Protein AF-A0A383BFF5-F1 (afdb_monomer_lite)

Structure (mmCIF, N/CA/C/O backbone):
data_AF-A0A383BFF5-F1
#
_entry.id   AF-A0A383BFF5-F1
#
loop_
_atom_site.group_PDB
_atom_site.id
_atom_site.type_symbol
_atom_site.label_atom_id
_atom_site.label_alt_id
_atom_site.label_comp_id
_atom_site.label_asym_id
_atom_site.label_entity_id
_atom_site.label_seq_id
_atom_site.pdbx_PDB_ins_code
_atom_site.Cartn_x
_atom_site.Cartn_y
_atom_site.Cartn_z
_atom_site.occupancy
_atom_site.B_iso_or_equiv
_atom_site.auth_seq_id
_atom_site.auth_comp_id
_atom_site.auth_asym_id
_atom_site.auth_atom_id
_atom_site.pdbx_PDB_model_num
ATOM 1 N N . VAL A 1 1 ? 57.543 -49.724 -0.428 1.00 63.28 1 VAL A N 1
ATOM 2 C CA . VAL A 1 1 ? 57.298 -48.419 0.243 1.00 63.28 1 VAL A CA 1
ATOM 3 C C . VAL A 1 1 ? 56.694 -47.380 -0.706 1.00 63.28 1 VAL A C 1
ATOM 5 O O . VAL A 1 1 ? 55.614 -46.893 -0.406 1.00 63.28 1 VAL A O 1
ATOM 8 N N . LYS A 1 2 ? 57.292 -47.118 -1.883 1.00 65.38 2 LYS A N 1
ATOM 9 C CA . LYS A 1 2 ? 56.794 -46.128 -2.870 1.00 65.38 2 LYS A CA 1
ATOM 10 C C . LYS A 1 2 ? 55.325 -46.310 -3.302 1.00 65.38 2 LYS A C 1
ATOM 12 O O . LYS A 1 2 ? 54.590 -45.337 -3.374 1.00 65.38 2 LYS A O 1
ATOM 17 N N . LEU A 1 3 ? 54.875 -47.551 -3.513 1.00 69.00 3 LEU A N 1
ATOM 18 C CA . LEU A 1 3 ? 53.504 -47.830 -3.968 1.00 69.00 3 LEU A CA 1
ATOM 19 C C . LEU A 1 3 ? 52.430 -47.494 -2.914 1.00 69.00 3 LEU A C 1
ATOM 21 O O . LEU A 1 3 ? 51.385 -46.952 -3.254 1.00 69.00 3 LEU A O 1
ATOM 25 N N . LYS A 1 4 ? 52.707 -47.757 -1.627 1.00 72.19 4 LYS A N 1
ATOM 26 C CA . LYS A 1 4 ? 51.787 -47.429 -0.522 1.00 72.19 4 LYS A CA 1
ATOM 27 C C . LYS A 1 4 ? 51.675 -45.918 -0.303 1.00 72.19 4 LYS A C 1
ATOM 29 O O . LYS A 1 4 ? 50.590 -45.430 -0.017 1.00 72.19 4 LYS A O 1
ATOM 34 N N . LEU A 1 5 ? 52.780 -45.189 -0.483 1.00 74.88 5 LEU A N 1
ATOM 35 C CA . LEU A 1 5 ? 52.804 -43.730 -0.365 1.00 74.88 5 LEU A CA 1
ATOM 36 C C . LEU A 1 5 ? 51.990 -43.056 -1.483 1.00 74.88 5 LEU A C 1
ATOM 38 O O . LEU A 1 5 ? 51.205 -42.155 -1.206 1.00 74.88 5 LEU A O 1
ATOM 42 N N . ASN A 1 6 ? 52.105 -43.550 -2.720 1.00 72.88 6 ASN A N 1
ATOM 43 C CA . ASN A 1 6 ? 51.319 -43.045 -3.850 1.00 72.88 6 ASN A CA 1
ATOM 44 C C . ASN A 1 6 ? 49.818 -43.317 -3.683 1.00 72.88 6 ASN A C 1
ATOM 46 O O . ASN A 1 6 ? 49.005 -42.452 -3.991 1.00 72.88 6 ASN A O 1
ATOM 50 N N . LEU A 1 7 ? 49.442 -44.486 -3.152 1.00 80.50 7 LEU A N 1
ATOM 51 C CA . LEU A 1 7 ? 48.036 -44.819 -2.918 1.00 80.50 7 LEU A CA 1
ATOM 52 C C . LEU A 1 7 ? 47.403 -43.927 -1.836 1.00 80.50 7 LEU A C 1
ATOM 54 O O . LEU A 1 7 ? 46.275 -43.468 -2.003 1.00 80.50 7 LEU A O 1
ATOM 58 N N . LEU A 1 8 ? 48.144 -43.631 -0.762 1.00 81.19 8 LEU A N 1
ATOM 59 C CA . LEU A 1 8 ? 47.694 -42.717 0.294 1.00 81.19 8 LEU A CA 1
ATOM 60 C C . LEU A 1 8 ? 47.544 -41.277 -0.213 1.00 81.19 8 LEU A C 1
ATOM 62 O O . LEU A 1 8 ? 46.570 -40.613 0.135 1.00 81.19 8 LEU A O 1
ATOM 66 N N . LEU A 1 9 ? 48.458 -40.813 -1.072 1.00 80.81 9 LEU A N 1
ATOM 67 C CA . LEU A 1 9 ? 48.361 -39.495 -1.707 1.00 80.81 9 LEU A CA 1
ATOM 68 C C . LEU A 1 9 ? 47.128 -39.383 -2.610 1.00 80.81 9 LEU A C 1
ATOM 70 O O . LEU A 1 9 ? 46.407 -38.392 -2.533 1.00 80.81 9 LEU A O 1
ATOM 74 N N . ILE A 1 10 ? 46.844 -40.406 -3.419 1.00 82.19 10 ILE A N 1
ATOM 75 C CA . ILE A 1 10 ? 45.665 -40.422 -4.300 1.00 82.19 10 ILE A CA 1
ATOM 76 C C . ILE A 1 10 ? 44.371 -40.418 -3.475 1.00 82.19 10 ILE A C 1
ATOM 78 O O . ILE A 1 10 ? 43.462 -39.641 -3.766 1.00 82.19 10 ILE A O 1
ATOM 82 N N . ALA A 1 11 ? 44.300 -41.229 -2.414 1.00 82.75 11 ALA A N 1
ATOM 83 C CA . ALA A 1 11 ? 43.138 -41.265 -1.529 1.00 82.75 11 ALA A CA 1
ATOM 84 C C . ALA A 1 11 ? 42.904 -39.908 -0.842 1.00 82.75 11 ALA A C 1
ATOM 86 O O . ALA A 1 11 ? 41.782 -39.399 -0.857 1.00 82.75 11 ALA A O 1
ATOM 87 N N . ALA A 1 12 ? 43.964 -39.277 -0.324 1.00 83.19 12 ALA A N 1
ATOM 88 C CA . ALA A 1 12 ? 43.877 -37.960 0.304 1.00 83.19 12 ALA A CA 1
ATOM 89 C C . ALA A 1 12 ? 43.412 -36.873 -0.682 1.00 83.19 12 ALA A C 1
ATOM 91 O O . ALA A 1 12 ? 42.520 -36.091 -0.357 1.00 83.19 12 ALA A O 1
ATOM 92 N N . LEU A 1 13 ? 43.952 -36.860 -1.906 1.00 82.12 13 LEU A N 1
ATOM 93 C CA . LEU A 1 13 ? 43.548 -35.906 -2.944 1.00 82.12 13 LEU A CA 1
ATOM 94 C C . LEU A 1 13 ? 42.089 -36.103 -3.372 1.00 82.12 13 LEU A C 1
ATOM 96 O O . LEU A 1 13 ? 41.367 -35.122 -3.547 1.00 82.12 13 LEU A O 1
ATOM 100 N N . SER A 1 14 ? 41.631 -37.354 -3.482 1.00 78.81 14 SER A N 1
ATOM 101 C CA . SER A 1 14 ? 40.231 -37.645 -3.806 1.00 78.81 14 SER A CA 1
ATOM 102 C C . SER A 1 14 ? 39.273 -37.158 -2.712 1.00 78.81 14 SER A C 1
ATOM 104 O O . SER A 1 14 ? 38.271 -36.521 -3.026 1.00 78.81 14 SER A O 1
ATOM 106 N N . ALA A 1 15 ? 39.614 -37.352 -1.432 1.00 77.12 15 ALA A N 1
ATOM 107 C CA . ALA A 1 15 ? 38.800 -36.897 -0.305 1.00 77.12 15 ALA A CA 1
ATOM 108 C C . ALA A 1 15 ? 38.683 -35.363 -0.242 1.00 77.12 15 ALA A C 1
ATOM 110 O O . ALA A 1 15 ? 37.607 -34.838 0.041 1.00 77.12 15 ALA A O 1
ATOM 111 N N . ILE A 1 16 ? 39.761 -34.639 -0.568 1.00 75.94 16 ILE A N 1
ATOM 112 C CA . ILE A 1 16 ? 39.757 -33.169 -0.631 1.00 75.94 16 ILE A CA 1
ATOM 113 C C . ILE A 1 16 ? 38.831 -32.667 -1.751 1.00 75.94 16 ILE A C 1
ATOM 115 O O . ILE A 1 16 ? 38.117 -31.684 -1.555 1.00 75.94 16 ILE A O 1
ATOM 119 N N . LEU A 1 17 ? 38.785 -33.359 -2.896 1.00 70.25 17 LEU A N 1
ATOM 120 C CA . LEU A 1 17 ? 37.924 -32.989 -4.027 1.00 70.25 17 LEU A CA 1
ATOM 121 C C . LEU A 1 17 ? 36.423 -33.147 -3.709 1.00 70.25 17 LEU A C 1
ATOM 123 O O . LEU A 1 17 ? 35.598 -32.352 -4.162 1.00 70.25 17 LEU A O 1
ATOM 127 N N . PHE A 1 18 ? 36.059 -34.151 -2.906 1.00 67.38 18 PHE A N 1
ATOM 128 C CA . PHE A 1 18 ? 34.668 -34.365 -2.494 1.00 67.38 18 PHE A CA 1
ATOM 129 C C . PHE A 1 18 ? 34.171 -33.309 -1.494 1.00 67.38 18 PHE A C 1
ATOM 131 O O . PHE A 1 18 ? 32.994 -32.953 -1.528 1.00 67.38 18 PHE A O 1
ATOM 138 N N . LEU A 1 19 ? 35.047 -32.753 -0.650 1.00 67.12 19 LEU A N 1
ATOM 139 C CA . LEU A 1 19 ? 34.663 -31.757 0.361 1.00 67.12 19 LEU A CA 1
ATOM 140 C C . LEU A 1 19 ? 34.342 -30.370 -0.220 1.00 67.12 19 LEU A C 1
ATOM 142 O O . LEU A 1 19 ? 33.631 -29.596 0.417 1.00 67.12 19 LEU A O 1
ATOM 146 N N . THR A 1 20 ? 34.813 -30.042 -1.425 1.00 67.69 20 THR A N 1
ATOM 147 C CA . THR A 1 20 ? 34.588 -28.721 -2.046 1.00 67.69 20 THR A CA 1
ATOM 148 C C . THR A 1 20 ? 33.370 -28.668 -2.974 1.00 67.69 20 THR A C 1
ATOM 150 O O . THR A 1 20 ? 33.017 -27.595 -3.461 1.00 67.69 20 THR A O 1
ATOM 153 N N . SER A 1 21 ? 32.670 -29.788 -3.184 1.00 65.88 21 SER A N 1
ATOM 154 C CA . SER A 1 21 ? 31.560 -29.890 -4.150 1.00 65.88 21 SER A CA 1
ATOM 155 C C . SER A 1 21 ? 30.185 -29.443 -3.608 1.00 65.88 21 SER A C 1
ATOM 157 O O . SER A 1 21 ? 29.168 -29.638 -4.266 1.00 65.88 21 SER A O 1
ATOM 159 N N . GLY A 1 22 ? 30.123 -28.831 -2.420 1.00 65.75 22 GLY A N 1
ATOM 160 C CA . GLY A 1 22 ? 28.875 -28.523 -1.704 1.00 65.75 22 GLY A CA 1
ATOM 161 C C . GLY A 1 22 ? 28.279 -27.123 -1.910 1.00 65.75 22 GLY A C 1
ATOM 162 O O . GLY A 1 22 ? 27.545 -26.656 -1.042 1.00 65.75 22 GLY A O 1
ATOM 163 N N . CYS A 1 23 ? 28.587 -26.413 -3.000 1.00 68.50 23 CY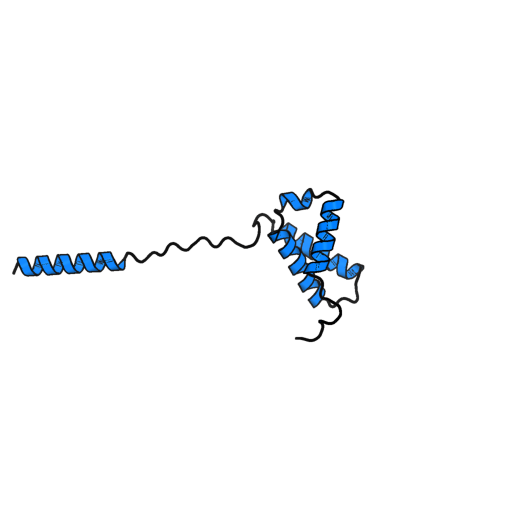S A N 1
ATOM 164 C CA . CYS A 1 23 ? 27.980 -25.102 -3.252 1.00 68.50 23 CYS A CA 1
ATOM 165 C C . CYS A 1 23 ? 26.603 -25.274 -3.919 1.00 68.50 23 CYS A C 1
ATOM 167 O O . CYS A 1 23 ? 26.479 -25.274 -5.145 1.00 68.50 23 CYS A O 1
ATOM 169 N N . ASN A 1 24 ? 25.556 -25.455 -3.108 1.00 74.88 24 ASN A N 1
ATOM 170 C CA . ASN A 1 24 ? 24.180 -25.389 -3.594 1.00 74.88 24 ASN A CA 1
ATOM 171 C C . ASN A 1 24 ? 23.916 -23.965 -4.094 1.00 74.88 24 ASN A C 1
ATOM 173 O O . ASN A 1 24 ? 24.027 -23.010 -3.328 1.00 74.88 24 ASN A O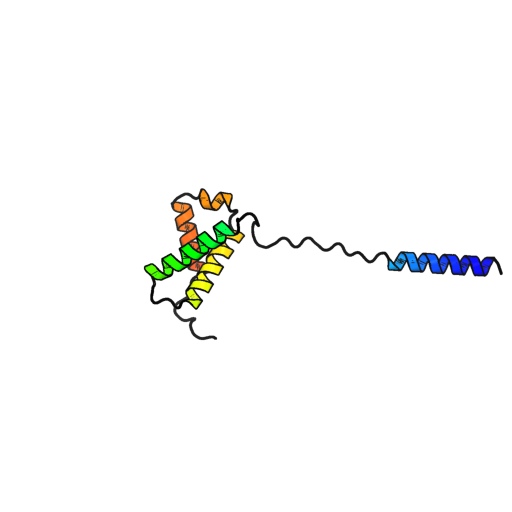 1
ATOM 177 N N . LYS A 1 25 ? 23.576 -23.812 -5.378 1.00 72.50 25 LYS A N 1
ATOM 178 C CA . LYS A 1 25 ? 23.145 -22.520 -5.922 1.00 72.50 25 LYS A CA 1
ATOM 179 C C . LYS A 1 25 ? 21.912 -22.070 -5.140 1.00 72.50 25 LYS A C 1
ATOM 181 O O . LYS A 1 25 ? 20.853 -22.684 -5.267 1.00 72.50 25 LYS A O 1
ATOM 186 N N . THR A 1 26 ? 22.050 -21.020 -4.334 1.00 73.62 26 THR A N 1
ATOM 187 C CA . THR A 1 26 ? 20.905 -20.338 -3.729 1.00 73.62 26 THR A CA 1
ATOM 188 C C . THR A 1 26 ? 19.999 -19.889 -4.867 1.00 73.62 26 THR A C 1
ATOM 190 O O . THR A 1 26 ? 20.418 -19.101 -5.716 1.00 73.62 26 THR A O 1
ATOM 193 N N . GLN A 1 27 ? 18.785 -20.437 -4.927 1.00 76.62 27 GLN A N 1
ATOM 194 C CA . GLN A 1 27 ? 17.790 -19.979 -5.889 1.00 76.62 27 GLN A CA 1
ATOM 195 C C . GLN A 1 27 ? 17.531 -18.492 -5.615 1.00 76.62 27 GLN A C 1
ATOM 197 O O . GLN A 1 27 ? 17.338 -18.128 -4.450 1.00 76.62 27 GLN A O 1
ATOM 202 N N . PRO A 1 28 ? 17.567 -17.618 -6.634 1.00 78.06 28 PRO A N 1
ATOM 203 C CA . PRO A 1 28 ? 17.247 -16.215 -6.438 1.00 78.06 28 PRO A CA 1
ATOM 204 C C . PRO A 1 28 ? 15.805 -16.116 -5.931 1.00 78.06 28 PRO A C 1
ATOM 206 O O . PRO A 1 28 ? 14.869 -16.495 -6.631 1.00 78.06 28 PRO A O 1
ATOM 209 N N . ILE A 1 29 ? 15.631 -15.645 -4.694 1.00 78.69 29 ILE A N 1
ATOM 210 C CA . ILE A 1 29 ? 14.308 -15.373 -4.132 1.00 78.69 29 ILE A CA 1
ATOM 211 C C . ILE A 1 29 ? 13.761 -14.169 -4.891 1.00 78.69 29 ILE A C 1
ATOM 213 O O . ILE A 1 29 ? 14.235 -13.047 -4.709 1.00 78.69 29 ILE A O 1
ATOM 217 N N . THR A 1 30 ? 12.792 -14.402 -5.772 1.00 76.38 30 THR A N 1
ATOM 218 C CA . THR A 1 30 ? 12.046 -13.311 -6.392 1.00 76.38 30 THR A CA 1
ATOM 219 C C . THR A 1 30 ? 11.124 -12.718 -5.326 1.00 76.38 30 THR A C 1
ATOM 221 O O . THR A 1 30 ? 10.307 -13.456 -4.769 1.00 76.38 30 THR A O 1
ATOM 224 N N . PRO A 1 31 ? 11.265 -11.426 -4.981 1.00 80.06 31 PRO A N 1
ATOM 225 C CA . PRO A 1 31 ? 10.352 -10.798 -4.041 1.00 80.06 31 PRO A CA 1
ATOM 226 C C . PRO A 1 31 ? 8.931 -10.803 -4.627 1.00 80.06 31 PRO A C 1
ATOM 228 O O . PRO A 1 31 ? 8.780 -10.711 -5.845 1.00 80.06 31 PRO A O 1
ATOM 231 N N . PRO A 1 32 ? 7.886 -10.867 -3.786 1.00 82.44 32 PRO A N 1
ATOM 232 C CA . PRO A 1 32 ? 6.499 -10.887 -4.257 1.00 82.44 32 PRO A CA 1
ATOM 233 C C . PRO A 1 32 ? 6.057 -9.561 -4.903 1.00 82.44 32 PRO A C 1
ATOM 235 O O . PRO A 1 32 ? 4.990 -9.493 -5.497 1.00 82.44 32 PRO A O 1
ATOM 238 N N . PHE A 1 33 ? 6.873 -8.509 -4.804 1.00 87.12 33 PHE A N 1
ATOM 239 C CA . PHE A 1 33 ? 6.558 -7.162 -5.269 1.00 87.12 33 PHE A CA 1
ATOM 240 C C . PHE A 1 33 ? 7.361 -6.794 -6.517 1.00 87.12 33 PHE A C 1
ATOM 242 O O . PHE A 1 33 ? 8.528 -7.172 -6.641 1.00 87.12 33 PHE A O 1
ATOM 249 N N . HIS A 1 34 ? 6.792 -5.935 -7.369 1.00 81.06 34 HIS A N 1
ATOM 250 C CA . HIS A 1 34 ? 7.425 -5.453 -8.606 1.00 81.06 34 HIS A CA 1
ATOM 251 C C . HIS A 1 34 ? 8.759 -4.695 -8.413 1.00 81.06 34 HIS A C 1
ATOM 253 O O . HIS A 1 34 ? 9.489 -4.482 -9.378 1.00 81.06 34 HIS A O 1
ATOM 259 N N . GLY A 1 35 ? 9.129 -4.334 -7.177 1.00 80.88 35 GLY A N 1
ATOM 260 C CA . GLY A 1 35 ? 10.458 -3.812 -6.825 1.00 80.88 35 GLY A CA 1
ATOM 261 C C . GLY A 1 35 ? 10.799 -2.431 -7.402 1.00 80.88 35 GLY A C 1
ATOM 262 O O . GLY A 1 35 ? 11.904 -1.940 -7.184 1.00 80.88 35 GLY A O 1
ATOM 263 N N . ASP A 1 36 ? 9.865 -1.793 -8.106 1.00 88.31 36 ASP A N 1
ATOM 264 C CA . ASP A 1 36 ? 10.062 -0.562 -8.875 1.00 88.31 36 ASP A CA 1
ATOM 265 C C . ASP A 1 36 ? 9.459 0.689 -8.212 1.00 88.31 36 ASP A C 1
ATOM 267 O O . ASP A 1 36 ? 9.474 1.770 -8.797 1.00 88.31 36 ASP A O 1
ATOM 271 N N . TYR A 1 37 ? 8.969 0.561 -6.976 1.00 91.00 37 TYR A N 1
ATOM 272 C CA . TYR A 1 37 ? 8.396 1.659 -6.200 1.00 91.00 37 TYR A CA 1
ATOM 273 C C . TYR A 1 37 ? 9.477 2.404 -5.410 1.00 91.00 37 TYR A C 1
ATOM 275 O O . TYR A 1 37 ? 10.080 1.821 -4.499 1.00 91.00 37 TYR A O 1
ATOM 283 N N . PRO A 1 38 ? 9.703 3.705 -5.670 1.00 92.38 38 PRO A N 1
ATOM 284 C CA . PRO A 1 38 ? 10.579 4.509 -4.833 1.00 92.38 38 PRO A CA 1
ATOM 285 C C . PRO A 1 38 ? 10.049 4.569 -3.397 1.00 92.38 38 PRO A C 1
ATOM 287 O O . PRO A 1 38 ? 8.858 4.774 -3.166 1.00 92.38 38 PRO A O 1
ATOM 290 N N . ALA A 1 39 ? 10.939 4.464 -2.408 1.00 93.12 39 ALA A N 1
ATOM 291 C CA . ALA A 1 39 ? 10.542 4.492 -0.997 1.00 93.12 39 ALA A CA 1
ATOM 292 C C . ALA A 1 39 ? 9.781 5.775 -0.613 1.00 93.12 39 ALA A C 1
ATOM 294 O O . ALA A 1 39 ? 8.921 5.747 0.263 1.00 93.12 39 ALA A O 1
ATOM 295 N N . GLN A 1 40 ? 10.095 6.901 -1.260 1.00 95.69 40 GLN A N 1
ATOM 296 C CA . GLN A 1 40 ? 9.376 8.154 -1.045 1.00 95.69 40 GLN A CA 1
ATOM 297 C C . GLN A 1 40 ? 7.920 8.066 -1.513 1.00 95.69 40 GLN A C 1
ATOM 299 O O . GLN A 1 40 ? 7.034 8.499 -0.786 1.00 95.69 40 GLN A O 1
ATOM 304 N N . GLU A 1 41 ? 7.669 7.456 -2.671 1.00 93.81 41 GLU A N 1
ATOM 305 C CA . GLU A 1 41 ? 6.318 7.293 -3.219 1.00 93.81 41 GLU A CA 1
ATOM 306 C C . GLU A 1 41 ? 5.470 6.385 -2.336 1.00 93.81 41 GLU A C 1
ATOM 308 O O . GLU A 1 41 ? 4.342 6.731 -1.998 1.00 93.81 41 GLU A O 1
ATOM 313 N N . LEU A 1 42 ? 6.049 5.288 -1.838 1.00 94.56 42 LEU A N 1
ATOM 314 C CA . LEU A 1 42 ? 5.368 4.413 -0.882 1.00 94.56 42 LEU A CA 1
ATOM 315 C C . LEU A 1 42 ? 4.938 5.161 0.384 1.00 94.56 42 LEU A C 1
ATOM 317 O O . LEU A 1 42 ? 3.803 5.011 0.831 1.00 94.56 42 LEU A O 1
ATOM 321 N N . ARG A 1 43 ? 5.811 6.011 0.942 1.00 96.88 43 ARG A N 1
ATOM 322 C CA . ARG A 1 43 ? 5.467 6.832 2.116 1.00 96.88 43 ARG A CA 1
ATOM 323 C C . ARG A 1 43 ? 4.387 7.863 1.803 1.00 96.88 43 ARG A C 1
ATOM 325 O O . ARG A 1 43 ? 3.514 8.082 2.643 1.00 96.88 43 ARG A O 1
ATOM 332 N N . SER A 1 44 ? 4.433 8.483 0.625 1.00 96.38 44 SER A N 1
ATOM 333 C CA . SER A 1 44 ? 3.411 9.434 0.176 1.00 96.38 44 SER A CA 1
ATOM 334 C C . SER A 1 44 ? 2.049 8.754 0.033 1.00 96.38 44 SER A C 1
ATOM 336 O O . SER A 1 44 ? 1.062 9.241 0.585 1.00 96.38 44 SER A O 1
ATOM 338 N N . MET A 1 45 ? 2.001 7.594 -0.627 1.00 95.19 45 MET A N 1
ATOM 339 C CA . MET A 1 45 ? 0.785 6.798 -0.802 1.00 95.19 45 MET A CA 1
ATOM 340 C C . MET A 1 45 ? 0.227 6.315 0.547 1.00 95.19 45 MET A C 1
ATOM 342 O O . MET A 1 45 ? -0.970 6.461 0.802 1.00 95.19 45 MET A O 1
ATOM 346 N N . TRP A 1 46 ? 1.088 5.827 1.449 1.00 97.50 46 TRP A N 1
ATOM 347 C CA . TRP A 1 46 ? 0.689 5.441 2.807 1.00 97.50 46 TRP A CA 1
ATOM 348 C C . TRP A 1 46 ? 0.068 6.613 3.574 1.00 97.50 46 TRP A C 1
ATOM 350 O O . TRP A 1 46 ? -1.033 6.516 4.115 1.00 97.50 46 TRP A O 1
ATOM 360 N N . SER A 1 47 ? 0.757 7.757 3.572 1.00 97.75 47 SER A N 1
ATOM 361 C CA . SER A 1 47 ? 0.308 8.964 4.271 1.00 97.75 47 SER A CA 1
ATOM 362 C C . SER A 1 47 ? -1.027 9.451 3.717 1.00 97.75 47 SER A C 1
ATOM 364 O O . SER A 1 47 ? -1.919 9.819 4.480 1.00 97.75 47 SER A O 1
ATOM 366 N N . PHE A 1 48 ? -1.197 9.407 2.393 1.00 96.25 48 PHE A N 1
ATOM 367 C CA . PHE A 1 48 ? -2.459 9.735 1.743 1.00 96.25 48 PHE A CA 1
ATOM 368 C C . PHE A 1 48 ? -3.594 8.809 2.194 1.00 96.25 48 PHE A C 1
ATOM 370 O O . PHE A 1 48 ? -4.679 9.299 2.514 1.00 96.25 48 PHE A O 1
ATOM 377 N N . CYS A 1 49 ? -3.354 7.500 2.282 1.00 96.38 49 CYS A N 1
ATOM 378 C CA . CYS A 1 49 ? -4.341 6.549 2.793 1.00 96.38 49 CYS A CA 1
ATOM 379 C C . CYS A 1 49 ? -4.777 6.897 4.228 1.00 96.38 49 CYS A C 1
ATOM 381 O O . CYS A 1 49 ? -5.970 7.079 4.490 1.00 96.38 49 CYS A O 1
ATOM 383 N N . VAL A 1 50 ? -3.820 7.101 5.139 1.00 97.19 50 VAL A N 1
ATOM 384 C CA . VAL A 1 50 ? -4.107 7.435 6.546 1.00 97.19 50 VAL A CA 1
ATOM 385 C C . VAL A 1 50 ? -4.869 8.756 6.676 1.00 97.19 50 VAL A C 1
ATOM 387 O O . VAL A 1 50 ? -5.836 8.846 7.440 1.00 97.19 50 VAL A O 1
ATOM 390 N N . MET A 1 51 ? -4.480 9.783 5.915 1.00 97.56 51 MET A N 1
ATOM 391 C CA . MET A 1 51 ? -5.179 11.073 5.916 1.00 97.56 51 MET A CA 1
ATOM 392 C C . MET A 1 51 ? -6.621 10.940 5.417 1.00 97.56 51 MET A C 1
ATOM 394 O O . MET A 1 51 ? -7.529 11.529 6.006 1.00 97.56 51 MET A O 1
ATOM 398 N N . ASN A 1 52 ? -6.859 10.131 4.381 1.00 96.00 52 ASN A N 1
ATOM 399 C CA . ASN A 1 52 ? -8.210 9.897 3.875 1.00 96.00 52 ASN A CA 1
ATOM 400 C C . ASN A 1 52 ? -9.097 9.202 4.904 1.00 96.00 52 ASN A C 1
ATOM 402 O O . ASN A 1 52 ? -10.219 9.657 5.123 1.00 96.00 52 ASN A O 1
ATOM 406 N N . PHE A 1 53 ? -8.604 8.162 5.580 1.00 94.62 53 PHE A N 1
ATOM 407 C CA . PHE A 1 53 ? -9.350 7.535 6.675 1.00 94.62 53 PHE A CA 1
ATOM 408 C C . PHE A 1 53 ? -9.629 8.525 7.806 1.00 94.62 53 PHE A C 1
ATOM 410 O O . PHE A 1 53 ? -10.754 8.588 8.294 1.00 94.62 53 PHE A O 1
ATOM 417 N N . THR A 1 54 ? -8.652 9.361 8.158 1.00 93.12 54 THR A N 1
ATOM 418 C CA . THR A 1 54 ? -8.827 10.400 9.184 1.00 93.12 54 THR A CA 1
ATOM 419 C C . THR A 1 54 ? -9.954 11.375 8.828 1.00 93.12 54 THR A C 1
ATOM 421 O O . THR A 1 54 ? -10.722 11.769 9.701 1.00 93.12 54 THR A O 1
ATOM 424 N N . PHE A 1 55 ? -10.089 11.745 7.552 1.00 96.19 55 PHE A N 1
ATOM 425 C CA . PHE A 1 55 ? -11.113 12.690 7.103 1.00 96.19 55 PHE A CA 1
ATOM 426 C C . PHE A 1 55 ? -12.482 12.038 6.851 1.00 96.19 55 PHE A C 1
ATOM 428 O O . PHE A 1 55 ? -13.518 12.628 7.153 1.00 96.19 55 PHE A O 1
ATOM 435 N N . LYS A 1 56 ? -12.506 10.837 6.264 1.00 94.81 56 LYS A N 1
ATOM 436 C CA . LYS A 1 56 ? -13.733 10.174 5.790 1.00 94.81 56 LYS A CA 1
ATOM 437 C C . LYS A 1 56 ? -14.333 9.200 6.799 1.00 94.81 56 LYS A C 1
ATOM 439 O O . LYS A 1 56 ? -15.537 8.963 6.756 1.00 94.81 56 LYS A O 1
ATOM 444 N N . ALA A 1 57 ? -13.517 8.636 7.682 1.00 93.56 57 ALA A N 1
ATOM 445 C CA . ALA A 1 57 ? -13.932 7.656 8.678 1.00 93.56 57 ALA A CA 1
ATOM 446 C C . ALA A 1 57 ? -13.171 7.862 10.006 1.00 93.56 57 ALA A C 1
ATOM 448 O O . ALA A 1 57 ? -12.482 6.942 10.463 1.00 93.56 57 ALA A O 1
ATOM 449 N N . PRO A 1 58 ? -13.287 9.049 10.641 1.00 94.12 58 PRO A N 1
ATOM 450 C CA . PRO A 1 58 ? -12.519 9.425 11.837 1.00 94.12 58 PRO A CA 1
ATOM 451 C C . PRO A 1 58 ? -12.725 8.493 13.040 1.00 94.12 58 PRO A C 1
ATOM 453 O O . PRO A 1 58 ? -11.884 8.434 13.933 1.00 94.12 58 PRO A O 1
ATOM 456 N N . GLN A 1 59 ? -13.834 7.755 13.071 1.00 94.38 59 GLN A N 1
ATOM 457 C CA . GLN A 1 59 ? -14.149 6.759 14.093 1.00 94.38 59 GLN A CA 1
ATOM 458 C C . GLN A 1 59 ? -13.361 5.447 13.944 1.00 94.38 59 GLN A C 1
ATOM 460 O O . GLN A 1 59 ? -13.421 4.599 14.833 1.00 94.38 59 GLN A O 1
ATOM 465 N N . THR A 1 60 ? -12.654 5.248 12.829 1.00 92.00 60 THR A N 1
ATOM 466 C CA . THR A 1 60 ? -11.881 4.025 12.591 1.00 92.00 60 THR A CA 1
ATOM 467 C C . THR A 1 60 ? -10.663 3.999 13.516 1.00 92.00 60 THR A C 1
ATOM 469 O O . THR A 1 60 ? -9.865 4.941 13.496 1.00 92.00 60 THR A O 1
ATOM 472 N N . PRO A 1 61 ? -10.467 2.935 14.315 1.00 94.06 61 PRO A N 1
ATOM 473 C CA . PRO A 1 61 ? -9.285 2.803 15.155 1.00 94.06 61 PRO A CA 1
ATOM 474 C C . PRO A 1 61 ? -7.989 2.931 14.349 1.00 94.06 61 PRO A C 1
ATOM 476 O O . PRO A 1 61 ? -7.829 2.290 13.311 1.00 94.06 61 PRO A O 1
ATOM 479 N N . ARG A 1 62 ? -7.030 3.724 14.846 1.00 92.69 62 ARG A N 1
ATOM 480 C CA . ARG A 1 62 ? -5.787 4.025 14.107 1.00 92.69 62 ARG A CA 1
ATOM 481 C C . ARG A 1 62 ? -4.984 2.780 13.727 1.00 92.69 62 ARG A C 1
ATOM 483 O O . ARG A 1 62 ? -4.360 2.774 12.675 1.00 92.69 62 ARG A O 1
ATOM 490 N N . PHE A 1 63 ? -4.998 1.743 14.567 1.00 93.31 63 PHE A N 1
ATOM 491 C CA . PHE A 1 63 ? -4.286 0.496 14.282 1.00 93.31 63 PHE A CA 1
ATOM 492 C C . PHE A 1 63 ? -4.893 -0.244 13.079 1.00 93.31 63 PHE A C 1
ATOM 494 O O . PHE A 1 63 ? -4.148 -0.724 12.232 1.00 93.31 63 PHE A O 1
ATOM 501 N N . LEU A 1 64 ? -6.227 -0.252 12.948 1.00 94.69 64 LEU A N 1
ATOM 502 C CA . LEU A 1 64 ? -6.909 -0.811 11.778 1.00 94.69 64 LEU A CA 1
ATOM 503 C C . LEU A 1 64 ? -6.627 0.023 10.533 1.00 94.69 64 LEU A C 1
ATOM 505 O O . LEU A 1 64 ? -6.387 -0.537 9.472 1.00 94.69 64 LEU A O 1
ATOM 509 N N . VAL A 1 65 ? -6.611 1.355 10.654 1.00 95.38 65 VAL A N 1
ATOM 510 C CA . VAL A 1 65 ? -6.237 2.235 9.535 1.00 95.38 65 VAL A CA 1
ATOM 511 C C . VAL A 1 65 ? -4.831 1.910 9.036 1.00 95.38 65 VAL A C 1
ATOM 513 O O . VAL A 1 65 ? -4.649 1.749 7.835 1.00 95.38 65 VAL A O 1
ATOM 516 N N . ALA A 1 66 ? -3.854 1.769 9.9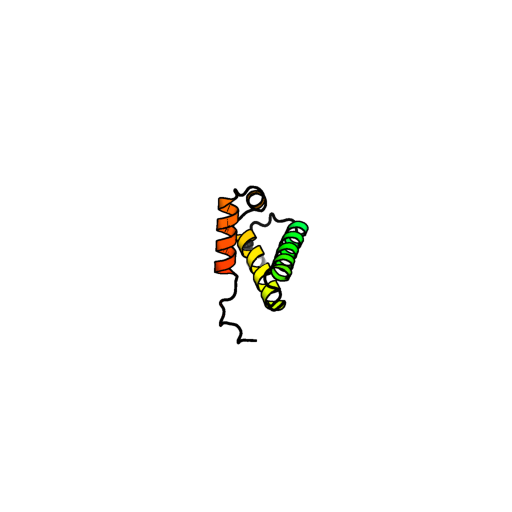37 1.00 95.81 66 ALA A N 1
ATOM 517 C CA . ALA A 1 66 ? -2.492 1.396 9.562 1.00 95.81 66 ALA A CA 1
ATOM 518 C C . ALA A 1 66 ? -2.456 0.039 8.839 1.00 95.81 66 ALA A C 1
ATOM 520 O O . ALA A 1 66 ? -1.914 -0.042 7.742 1.00 95.81 66 ALA A O 1
ATOM 521 N N . GLN A 1 67 ? -3.121 -0.982 9.391 1.00 95.69 67 GLN A N 1
ATOM 522 C CA . GLN A 1 67 ? -3.195 -2.316 8.788 1.00 95.69 67 GLN A CA 1
ATOM 523 C C . GLN A 1 67 ? -3.836 -2.302 7.391 1.00 95.69 67 GLN A C 1
ATOM 525 O O . GLN A 1 67 ? -3.325 -2.932 6.467 1.00 95.69 67 GLN A O 1
ATOM 530 N N . MET A 1 68 ? -4.939 -1.568 7.215 1.00 96.31 68 MET A N 1
ATOM 531 C CA . MET A 1 68 ? -5.598 -1.430 5.913 1.00 96.31 68 MET A CA 1
ATOM 532 C C . MET A 1 68 ? -4.708 -0.685 4.915 1.00 96.31 68 MET A C 1
ATOM 534 O O . MET A 1 68 ? -4.605 -1.106 3.768 1.00 96.31 68 MET A O 1
ATOM 538 N N . CYS A 1 69 ? -4.033 0.390 5.337 1.00 97.12 69 CYS A N 1
ATOM 539 C CA . CYS A 1 69 ? -3.141 1.151 4.462 1.00 97.12 69 CYS A CA 1
ATOM 540 C C . CYS A 1 69 ? -1.892 0.363 4.050 1.00 97.12 69 CYS A C 1
ATOM 542 O O . CYS A 1 69 ? -1.467 0.481 2.900 1.00 97.12 69 CYS A O 1
ATOM 544 N N . ASP A 1 70 ? -1.338 -0.462 4.941 1.00 96.81 70 ASP A N 1
ATOM 545 C CA . ASP A 1 70 ? -0.262 -1.396 4.597 1.00 96.81 70 ASP A CA 1
ATOM 546 C C . ASP A 1 70 ? -0.750 -2.413 3.554 1.00 96.81 70 ASP A C 1
ATOM 548 O O . ASP A 1 70 ? -0.132 -2.555 2.498 1.00 96.81 70 ASP A O 1
ATOM 552 N N . CYS A 1 71 ? -1.920 -3.024 3.783 1.00 96.56 71 CYS A N 1
ATOM 553 C CA . CYS A 1 71 ? -2.533 -3.956 2.833 1.00 96.56 71 CYS A CA 1
ATOM 554 C C . CYS A 1 71 ? -2.786 -3.308 1.464 1.00 96.56 71 CYS A C 1
ATOM 556 O O . CYS A 1 71 ? -2.458 -3.892 0.435 1.00 96.56 71 CYS A O 1
ATOM 558 N N . TYR A 1 72 ? -3.296 -2.071 1.429 1.00 96.50 72 TYR A N 1
ATOM 559 C CA . TYR A 1 72 ? -3.547 -1.363 0.171 1.00 96.50 72 TYR A CA 1
ATOM 560 C C . TYR A 1 72 ? -2.263 -1.214 -0.654 1.00 96.50 72 TYR A C 1
ATOM 562 O O . TYR A 1 72 ? -2.275 -1.426 -1.867 1.00 96.50 72 TYR A O 1
ATOM 570 N N . LEU A 1 73 ? -1.154 -0.837 -0.009 1.00 95.44 73 LEU A N 1
ATOM 571 C CA . LEU A 1 73 ? 0.134 -0.706 -0.687 1.00 95.44 73 LEU A CA 1
ATOM 572 C C . LEU A 1 73 ? 0.654 -2.042 -1.187 1.00 95.44 73 LEU A C 1
ATOM 574 O O . LEU A 1 73 ? 1.155 -2.105 -2.309 1.00 95.44 73 LEU A O 1
ATOM 578 N N . ASP A 1 74 ? 0.554 -3.087 -0.379 1.00 95.38 74 ASP A N 1
ATOM 579 C CA . ASP A 1 74 ? 1.066 -4.399 -0.753 1.00 95.38 74 ASP A CA 1
ATOM 580 C C . ASP A 1 74 ? 0.271 -5.005 -1.913 1.00 95.38 74 ASP A C 1
ATOM 582 O O . ASP A 1 74 ? 0.886 -5.475 -2.874 1.00 95.38 74 ASP A O 1
ATOM 586 N N . GLU A 1 75 ? -1.058 -4.878 -1.918 1.00 94.94 75 GLU A N 1
ATOM 587 C CA . GLU A 1 75 ? -1.896 -5.287 -3.051 1.00 94.94 75 GLU A CA 1
ATOM 588 C C . GLU A 1 75 ? -1.529 -4.516 -4.324 1.00 94.94 75 GLU A C 1
ATOM 590 O O . GLU A 1 75 ? -1.296 -5.117 -5.376 1.00 94.94 75 GLU A O 1
ATOM 595 N N . MET A 1 76 ? -1.375 -3.190 -4.237 1.00 93.25 76 MET A N 1
ATOM 596 C CA . MET A 1 76 ? -0.956 -2.365 -5.376 1.00 93.25 76 MET A CA 1
ATOM 597 C C . MET A 1 76 ? 0.422 -2.772 -5.921 1.00 93.25 76 MET A C 1
ATOM 599 O O . MET A 1 76 ? 0.587 -2.929 -7.130 1.00 93.25 76 MET A O 1
ATOM 603 N N . ARG A 1 77 ? 1.408 -2.990 -5.044 1.00 93.31 77 ARG A N 1
ATOM 604 C CA . ARG A 1 77 ? 2.795 -3.331 -5.422 1.00 93.31 77 ARG A CA 1
ATOM 605 C C . ARG A 1 77 ? 2.967 -4.764 -5.913 1.00 93.31 77 ARG A C 1
ATOM 607 O O . ARG A 1 77 ? 3.982 -5.059 -6.549 1.00 93.31 77 ARG A O 1
ATOM 614 N N . THR A 1 78 ? 2.035 -5.644 -5.568 1.00 91.62 78 THR A N 1
ATOM 615 C CA . THR A 1 78 ? 2.005 -7.040 -6.024 1.00 91.62 78 THR A CA 1
ATOM 616 C C . THR A 1 78 ? 1.344 -7.149 -7.392 1.00 91.62 78 THR A C 1
ATOM 618 O O . THR A 1 78 ? 1.780 -7.935 -8.226 1.00 91.62 78 THR A O 1
ATOM 621 N N . SER A 1 79 ? 0.305 -6.350 -7.639 1.00 88.31 79 SER A N 1
ATOM 622 C CA . SER A 1 79 ? -0.517 -6.459 -8.849 1.00 88.31 79 SER A CA 1
ATOM 623 C C . SER A 1 79 ? -0.099 -5.514 -9.979 1.00 88.31 79 SER A C 1
ATOM 625 O O . SER A 1 79 ? -0.394 -5.796 -11.142 1.00 88.31 79 SER A O 1
ATOM 627 N N . HIS A 1 80 ? 0.563 -4.394 -9.667 1.00 89.38 80 HIS A N 1
ATOM 628 C CA . HIS A 1 80 ? 0.895 -3.362 -10.648 1.00 89.38 80 HIS A CA 1
ATOM 629 C C . HIS A 1 80 ? 2.341 -2.867 -10.485 1.00 89.38 80 HIS A C 1
ATOM 631 O O . HIS A 1 80 ? 2.778 -2.582 -9.366 1.00 89.38 80 HIS A O 1
ATOM 637 N N . PRO A 1 81 ? 3.090 -2.673 -11.586 1.00 88.94 81 PRO A N 1
ATOM 638 C CA . PRO A 1 81 ? 4.335 -1.917 -11.544 1.00 88.94 81 PRO A CA 1
ATOM 639 C C . PRO A 1 81 ? 4.043 -0.426 -11.320 1.00 88.94 81 PRO A C 1
ATOM 641 O O . PRO A 1 81 ? 3.018 0.097 -11.773 1.00 88.94 81 PRO A O 1
ATOM 644 N N . PHE A 1 82 ? 4.972 0.291 -10.693 1.00 87.69 82 PHE A N 1
ATOM 645 C CA . PHE A 1 82 ? 4.843 1.713 -10.359 1.00 87.69 82 PHE A CA 1
ATOM 646 C C . PHE A 1 82 ? 4.486 2.589 -11.573 1.00 87.69 82 PHE A C 1
ATOM 648 O O . PHE A 1 82 ? 3.667 3.505 -11.482 1.00 87.69 82 PHE A O 1
ATOM 655 N N . LYS A 1 83 ? 5.050 2.283 -12.750 1.00 85.88 83 LYS A N 1
ATOM 656 C CA . LYS A 1 83 ? 4.751 3.016 -13.996 1.00 85.88 83 LYS A CA 1
ATOM 657 C C . LYS A 1 83 ? 3.292 2.903 -14.440 1.00 85.88 83 LYS A C 1
ATOM 659 O O . LYS A 1 83 ? 2.821 3.782 -15.157 1.00 85.88 83 LYS A O 1
ATOM 664 N N . HIS A 1 84 ? 2.601 1.829 -14.069 1.00 86.88 84 HIS A N 1
ATOM 665 C CA . HIS A 1 84 ? 1.223 1.599 -14.487 1.00 86.88 84 HIS A CA 1
ATOM 666 C C . HIS A 1 84 ? 0.236 2.355 -13.595 1.00 86.88 84 HIS A C 1
ATOM 668 O O . HIS A 1 84 ? -0.691 2.962 -14.118 1.00 86.88 84 HIS A O 1
ATOM 674 N N . ILE A 1 85 ? 0.486 2.418 -12.281 1.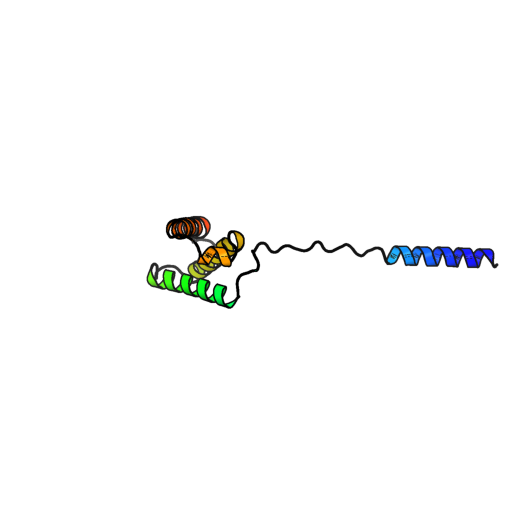00 85.62 85 ILE A N 1
ATOM 675 C CA . ILE A 1 85 ? -0.427 3.068 -11.322 1.00 85.62 85 ILE A CA 1
ATOM 676 C C . ILE A 1 85 ? -0.674 4.545 -11.648 1.00 85.62 85 ILE A C 1
ATOM 678 O O . ILE A 1 85 ? -1.798 5.021 -11.537 1.00 85.62 85 ILE A O 1
ATOM 682 N N . ASN A 1 86 ? 0.347 5.267 -12.111 1.00 83.56 86 ASN A N 1
ATOM 683 C CA . ASN A 1 86 ? 0.210 6.690 -12.438 1.00 83.56 86 ASN A CA 1
ATOM 684 C C . ASN A 1 86 ? -0.499 6.964 -13.777 1.00 83.56 86 ASN A C 1
ATOM 686 O O . ASN A 1 86 ? -0.743 8.121 -14.103 1.00 83.56 86 ASN A O 1
ATOM 690 N N . ASN A 1 87 ? -0.798 5.924 -14.559 1.00 88.81 87 ASN A N 1
ATOM 691 C CA . ASN A 1 87 ? -1.388 6.034 -15.895 1.00 88.81 87 ASN A CA 1
ATOM 692 C C . ASN A 1 87 ? -2.726 5.289 -16.014 1.00 88.81 87 ASN A C 1
ATOM 694 O O . ASN A 1 87 ? -3.173 5.010 -17.125 1.00 88.81 87 ASN A O 1
ATOM 698 N N . LEU A 1 88 ? -3.352 4.949 -14.885 1.00 89.12 88 LEU A N 1
ATOM 699 C CA . LEU A 1 88 ? -4.669 4.325 -14.874 1.00 89.12 88 LEU A CA 1
ATOM 700 C C . LEU A 1 88 ? -5.726 5.327 -15.341 1.00 89.12 88 LEU A C 1
ATOM 702 O O . LEU A 1 88 ? -5.738 6.485 -14.920 1.00 89.12 88 LEU A O 1
ATOM 706 N N . SER A 1 89 ? -6.655 4.868 -16.173 1.00 94.25 89 SER A N 1
ATOM 707 C CA . SER A 1 89 ? -7.881 5.615 -16.453 1.00 94.25 89 SER A CA 1
ATOM 708 C C . SER A 1 89 ? -8.740 5.758 -15.191 1.00 94.25 89 SER A C 1
ATOM 710 O O . SER A 1 89 ? -8.587 5.016 -14.216 1.00 94.25 89 SER A O 1
ATOM 712 N N . ASP A 1 90 ? -9.713 6.670 -15.211 1.00 93.56 90 ASP A N 1
ATOM 713 C CA . ASP A 1 90 ? -10.654 6.844 -14.095 1.00 93.56 90 ASP A CA 1
ATOM 714 C C . ASP A 1 90 ? -11.400 5.543 -13.753 1.00 93.56 90 ASP A C 1
ATOM 716 O O . ASP A 1 90 ? -11.638 5.232 -12.584 1.00 93.56 90 ASP A O 1
ATOM 720 N N . ASN A 1 91 ? -11.753 4.756 -14.775 1.00 95.94 91 ASN A N 1
ATOM 721 C CA . ASN A 1 91 ? -12.439 3.481 -14.590 1.00 95.94 91 ASN A CA 1
ATOM 722 C C . ASN A 1 91 ? -11.528 2.440 -13.926 1.00 95.94 91 ASN A C 1
ATOM 724 O O . ASN A 1 91 ? -11.954 1.760 -12.994 1.00 95.94 91 ASN A O 1
ATOM 728 N N . GLU A 1 92 ? -10.272 2.343 -14.362 1.00 92.88 92 GLU A N 1
ATOM 729 C CA . GLU A 1 92 ? -9.286 1.434 -13.766 1.00 92.88 92 GLU A CA 1
ATOM 730 C C . GLU A 1 92 ? -8.941 1.842 -12.334 1.00 92.88 92 GLU A C 1
ATOM 732 O O . GLU A 1 92 ? -8.922 0.997 -11.442 1.00 92.88 92 GLU A O 1
ATOM 737 N N . THR A 1 93 ? -8.773 3.142 -12.083 1.00 91.94 93 THR A N 1
ATOM 738 C CA . THR A 1 93 ? -8.551 3.692 -10.739 1.00 91.94 93 THR A CA 1
ATOM 739 C C . THR A 1 93 ? -9.714 3.345 -9.811 1.00 91.94 93 THR A C 1
ATOM 741 O O . THR A 1 93 ? -9.515 2.920 -8.671 1.00 91.94 93 THR A O 1
ATOM 744 N N . ARG A 1 94 ? -10.955 3.470 -10.297 1.00 93.62 94 ARG A N 1
ATOM 745 C CA . ARG A 1 94 ? -12.149 3.112 -9.523 1.00 93.62 94 ARG A CA 1
ATOM 746 C C . ARG A 1 94 ? -12.239 1.610 -9.265 1.00 93.62 94 ARG A C 1
ATOM 748 O O . ARG A 1 94 ? -12.5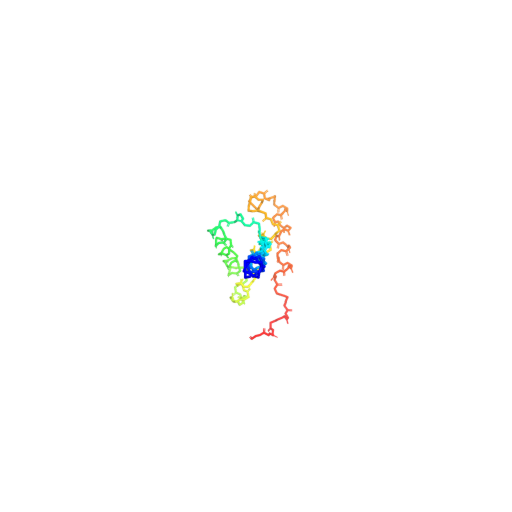50 1.218 -8.140 1.00 93.62 94 ARG A O 1
ATOM 755 N N . ALA A 1 95 ? -11.979 0.788 -10.278 1.00 94.44 95 ALA A N 1
ATOM 756 C CA . ALA A 1 95 ? -11.984 -0.665 -10.150 1.00 94.44 95 ALA A CA 1
ATOM 757 C C . ALA A 1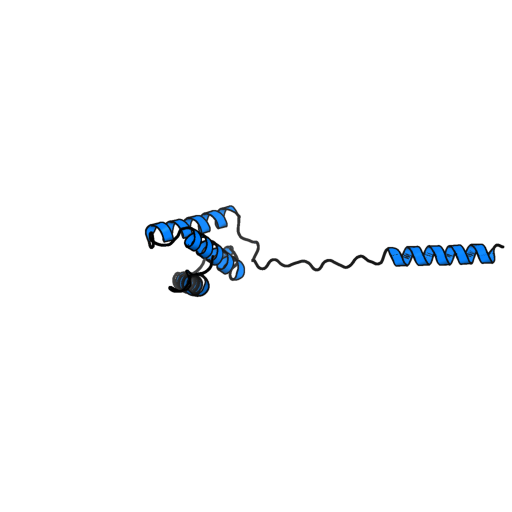 95 ? -10.916 -1.136 -9.152 1.00 94.44 95 ALA A C 1
ATOM 759 O O . ALA A 1 95 ? -11.210 -1.950 -8.277 1.00 94.44 95 ALA A O 1
ATOM 760 N N . MET A 1 96 ? -9.716 -0.553 -9.215 1.00 93.56 96 MET A N 1
ATOM 761 C CA . MET A 1 96 ? -8.652 -0.781 -8.241 1.00 93.56 96 MET A CA 1
ATOM 762 C C . MET A 1 96 ? -9.104 -0.385 -6.835 1.00 93.56 96 MET A C 1
ATOM 764 O O . MET A 1 96 ? -9.013 -1.197 -5.923 1.00 93.56 96 MET A O 1
ATOM 768 N N . GLY A 1 97 ? -9.670 0.810 -6.650 1.00 93.12 97 GLY A N 1
ATOM 769 C CA . GLY A 1 97 ? -10.175 1.238 -5.343 1.00 93.12 97 GLY A CA 1
ATOM 770 C C . GLY A 1 97 ? -11.223 0.281 -4.760 1.00 93.12 97 GLY A C 1
ATOM 771 O O . GLY A 1 97 ? -11.172 -0.047 -3.577 1.00 93.12 97 GLY A O 1
ATOM 772 N N . GLN A 1 98 ? -12.146 -0.220 -5.585 1.00 95.06 98 GLN A N 1
ATOM 773 C CA . GLN A 1 98 ? -13.134 -1.220 -5.162 1.00 95.06 98 GLN A CA 1
ATOM 774 C C . GLN A 1 98 ? -12.493 -2.556 -4.784 1.00 95.06 98 GLN A C 1
ATOM 776 O O . GLN A 1 98 ? -12.903 -3.170 -3.798 1.00 95.06 98 GLN A O 1
ATOM 781 N N . HIS A 1 99 ? -11.494 -2.994 -5.548 1.00 94.88 99 HIS A N 1
ATOM 782 C CA . HIS A 1 99 ? -10.734 -4.199 -5.247 1.00 94.88 99 HIS A CA 1
ATOM 783 C C . HIS A 1 99 ? -9.996 -4.072 -3.908 1.00 94.88 99 HIS A C 1
ATOM 785 O O . HIS A 1 99 ? -10.195 -4.912 -3.037 1.00 94.88 99 HIS A O 1
ATOM 791 N N . LEU A 1 100 ? -9.262 -2.977 -3.690 1.00 94.81 100 LEU A N 1
ATOM 792 C CA . LEU A 1 100 ? -8.550 -2.724 -2.433 1.00 94.81 100 LEU A CA 1
ATOM 793 C C . LEU A 1 100 ? -9.505 -2.693 -1.234 1.00 94.81 100 LEU A C 1
ATOM 795 O O . LEU A 1 100 ? -9.242 -3.325 -0.217 1.00 94.81 100 LEU A O 1
ATOM 799 N N . ILE A 1 101 ? -10.654 -2.023 -1.359 1.00 93.31 101 ILE A N 1
ATOM 800 C CA . ILE A 1 101 ? -11.677 -2.011 -0.302 1.00 93.31 101 ILE A CA 1
ATOM 801 C C . ILE A 1 101 ? -12.151 -3.430 0.018 1.00 93.31 101 ILE A C 1
ATOM 803 O O . ILE A 1 101 ? -12.306 -3.767 1.189 1.00 93.31 101 ILE A O 1
ATOM 807 N N . LYS A 1 102 ? -12.398 -4.250 -1.006 1.00 94.56 102 LYS A N 1
ATOM 808 C CA . LYS A 1 102 ? -12.903 -5.615 -0.839 1.00 94.56 102 LYS A CA 1
ATOM 809 C C . LYS A 1 102 ? -11.889 -6.530 -0.154 1.00 94.56 102 LYS A C 1
ATOM 811 O O . LYS A 1 102 ? -12.291 -7.307 0.704 1.00 94.56 102 LYS A O 1
ATOM 816 N N . GLU A 1 103 ? -10.624 -6.462 -0.555 1.00 94.81 103 GLU A N 1
ATOM 817 C CA . GLU A 1 103 ? -9.594 -7.375 -0.049 1.00 94.81 103 GLU A CA 1
ATOM 818 C C . GLU A 1 103 ? -9.038 -6.932 1.310 1.00 94.81 103 GLU A C 1
ATOM 820 O O . GLU A 1 103 ? -8.770 -7.768 2.169 1.00 94.81 103 GLU A O 1
ATOM 825 N N . CYS A 1 104 ? -8.897 -5.623 1.535 1.00 95.06 104 CYS A N 1
ATOM 826 C CA . CYS A 1 104 ? -8.143 -5.114 2.677 1.00 95.06 104 CYS A CA 1
ATOM 827 C C . CYS A 1 104 ? -8.995 -4.527 3.808 1.00 95.06 104 CYS A C 1
ATOM 829 O O . CYS A 1 104 ? -8.505 -4.448 4.936 1.00 95.06 104 CYS A O 1
ATOM 831 N N . ASN A 1 105 ? -10.239 -4.089 3.567 1.00 91.88 105 ASN A N 1
ATOM 832 C CA . ASN A 1 105 ? -11.045 -3.543 4.662 1.00 91.88 105 ASN A CA 1
ATOM 833 C C . ASN A 1 105 ? -11.599 -4.662 5.539 1.00 91.88 105 ASN A C 1
ATOM 835 O O . ASN A 1 105 ? -12.272 -5.579 5.070 1.00 91.88 105 ASN A O 1
ATOM 839 N N . VAL A 1 106 ? -11.385 -4.536 6.847 1.00 83.50 106 VAL A N 1
ATOM 840 C CA . VAL A 1 106 ? -11.898 -5.493 7.827 1.00 83.50 106 VAL A CA 1
ATOM 841 C C . VAL A 1 106 ? -13.429 -5.428 7.864 1.00 83.50 106 VAL A C 1
ATOM 843 O O . VAL A 1 106 ? -14.015 -4.357 8.041 1.00 83.50 106 VAL A O 1
ATOM 846 N N . ALA A 1 107 ? -14.092 -6.578 7.709 1.00 70.88 107 ALA A N 1
ATOM 847 C CA . ALA A 1 107 ? -15.547 -6.657 7.776 1.00 70.88 107 ALA A CA 1
ATOM 848 C C . ALA A 1 107 ? -16.063 -6.260 9.178 1.00 70.88 107 ALA A C 1
ATOM 850 O O . ALA A 1 107 ? -15.458 -6.639 10.191 1.00 70.88 107 ALA A O 1
ATOM 851 N N . PRO A 1 108 ? -17.197 -5.539 9.277 1.00 57.19 108 PRO A N 1
ATOM 852 C CA . PRO A 1 108 ? -17.797 -5.196 10.562 1.00 57.19 108 PRO A CA 1
ATOM 853 C C . PRO A 1 108 ? -18.216 -6.481 11.292 1.00 57.19 108 PRO A C 1
ATOM 855 O O . PRO A 1 108 ? -19.197 -7.122 10.930 1.00 57.19 108 PRO A O 1
ATOM 858 N N . GLY A 1 109 ? -17.433 -6.877 12.300 1.00 56.00 109 GLY A N 1
ATOM 859 C CA . GLY A 1 109 ? -17.642 -8.105 13.077 1.00 56.00 109 GLY A CA 1
ATOM 860 C C . GLY A 1 109 ? -16.366 -8.866 13.444 1.00 56.00 109 GLY A C 1
ATOM 861 O O . GLY A 1 109 ? -16.413 -9.712 14.327 1.00 56.00 109 GLY A O 1
ATOM 862 N N . GLN A 1 110 ? -15.218 -8.548 12.835 1.00 55.44 110 GLN A N 1
ATOM 863 C CA . GLN A 1 110 ? -13.939 -9.216 13.140 1.00 55.44 110 GLN A CA 1
ATOM 864 C C . GLN A 1 110 ? -13.104 -8.506 14.225 1.00 55.44 110 GLN A C 1
ATOM 866 O O . GLN A 1 110 ? -11.971 -8.887 14.498 1.00 55.44 110 GLN A O 1
ATOM 871 N N . ASN A 1 111 ? -13.678 -7.507 14.905 1.00 54.44 111 ASN A N 1
ATOM 872 C CA . ASN A 1 111 ? -13.024 -6.738 15.972 1.00 54.44 111 ASN A CA 1
ATOM 873 C C . ASN A 1 111 ? -13.036 -7.460 17.335 1.00 54.44 111 ASN A C 1
ATOM 875 O O . ASN A 1 111 ? -13.392 -6.859 18.348 1.00 54.44 111 ASN A O 1
ATOM 879 N N . GLN A 1 112 ? -12.681 -8.744 17.378 1.00 47.16 112 GLN A N 1
ATOM 880 C CA . GLN A 1 112 ? -12.463 -9.477 18.630 1.00 47.16 112 GLN A CA 1
ATOM 881 C C . GLN A 1 112 ? -11.370 -10.530 18.452 1.00 47.16 112 GLN A C 1
ATOM 883 O O . GLN A 1 112 ? -11.665 -11.717 18.443 1.00 47.16 112 GLN A O 1
ATOM 888 N N . GLN A 1 113 ? -10.117 -10.105 18.302 1.00 45.25 113 GLN A N 1
ATOM 889 C CA . GLN A 1 113 ? -8.943 -10.897 18.689 1.00 45.25 113 GLN A CA 1
ATOM 890 C C . GLN A 1 113 ? -7.684 -10.051 18.503 1.00 45.25 113 GLN A C 1
ATOM 892 O O . GLN A 1 113 ? -7.146 -9.985 17.405 1.00 45.25 113 GLN A O 1
ATOM 897 N N . THR A 1 114 ? -7.286 -9.375 19.583 1.00 39.25 114 THR A N 1
ATOM 898 C CA . THR A 1 114 ? -5.921 -9.288 20.146 1.00 39.25 114 THR A CA 1
ATOM 899 C C . THR A 1 114 ? -5.965 -8.367 21.351 1.00 39.25 114 THR A C 1
ATOM 901 O O . THR A 1 114 ? -6.439 -7.222 21.177 1.00 39.25 114 THR A O 1
#

Secondary structure (DSSP, 8-state):
-HHHHHHHHHHHHHHHHHHT-----------SS-S---HHHHHHHHHHHHHHHHHH-TTS-HHHHHHHHHHHHHHHHHHS-HHHHTT--HHHHHHHHHHHHHHHSPPTT-----

Sequence (114 aa):
VKLKLNLLLIAALSAILFLTSGCNKTQPITPPFHGDYPAQELRSMWSFCVMNFTFKAPQTPRFLVAQMCDCYLDEMRTSHPFKHINNLSDNETRAMGQHLIKECNVAPGQNQQT

pLDDT: mean 85.05, std 12.96, range [39.25, 97.75]

Foldseek 3Di:
DVVVVVVVVVVVVVVVVVVPPPDDPDDPPDDLFPPQDDPVNLVVQLVVQLVCCCVPPVVDPSVLSNQLSVQLSSVCRNPDHPVVQVVDDPVRVVVSVVVSCVPRHDDVPPPDDD

Organism: NCBI:txid408172

Radius of gyration: 27.77 Å; chains: 1; bounding box: 75×61×37 Å